Protein AF-A0A4Z0BFN7-F1 (afdb_monomer_lite)

InterPro domains:
  IPR019626 Stress-induced protein, KGG, repeat [PF10685] (20-41)
  IPR019626 Stress-induced protein, KGG, repeat [PF10685] (51-66)
  IPR019626 Stress-induced protein, KGG, repeat [PF10685] (76-91)

Structure (mmCIF, N/CA/C/O backbone):
data_AF-A0A4Z0BFN7-F1
#
_entry.id   AF-A0A4Z0BFN7-F1
#
loop_
_atom_site.group_PDB
_atom_site.id
_atom_site.type_symbol
_atom_site.label_atom_id
_atom_site.label_alt_id
_atom_site.label_comp_id
_atom_site.label_asym_id
_atom_site.label_entity_id
_atom_site.label_seq_id
_atom_site.pdbx_PDB_ins_code
_atom_site.Cartn_x
_atom_site.Cartn_y
_atom_site.Cartn_z
_atom_site.occupancy
_atom_site.B_iso_or_equiv
_atom_site.auth_seq_id
_atom_site.auth_comp_id
_atom_site.auth_asym_id
_atom_site.auth_atom_id
_atom_site.pdbx_PDB_model_num
ATOM 1 N N . MET A 1 1 ? -62.306 -47.655 -2.885 1.00 57.28 1 MET A N 1
ATOM 2 C CA . MET A 1 1 ? -60.882 -47.854 -3.235 1.00 57.28 1 MET A CA 1
ATOM 3 C C . MET A 1 1 ? -60.463 -46.724 -4.164 1.00 57.28 1 MET A C 1
ATOM 5 O O . MET A 1 1 ? -61.118 -46.584 -5.183 1.00 57.28 1 MET A O 1
ATOM 9 N N . ALA A 1 2 ? -59.469 -45.923 -3.758 1.00 49.00 2 ALA A N 1
ATOM 10 C CA . ALA A 1 2 ? -58.653 -44.943 -4.515 1.00 49.00 2 ALA A CA 1
ATOM 11 C C . ALA A 1 2 ? -58.158 -43.922 -3.466 1.00 49.00 2 ALA A C 1
ATOM 13 O O . ALA A 1 2 ? -58.921 -43.066 -3.040 1.00 49.00 2 ALA A O 1
ATOM 14 N N . SER A 1 3 ? -57.072 -44.173 -2.726 1.00 50.41 3 SER A N 1
ATOM 15 C CA . SER A 1 3 ? -55.657 -44.058 -3.125 1.00 50.41 3 SER A CA 1
ATOM 16 C C . SER A 1 3 ? -55.342 -42.747 -3.849 1.00 50.41 3 SER A C 1
ATOM 18 O O . SER A 1 3 ? -55.837 -42.524 -4.947 1.00 50.41 3 SER A O 1
ATOM 20 N N . GLY A 1 4 ? -54.499 -41.919 -3.231 1.00 46.97 4 GLY A N 1
ATOM 21 C CA . GLY A 1 4 ? -54.005 -40.661 -3.792 1.00 46.97 4 GLY A CA 1
ATOM 22 C C . GLY A 1 4 ? -53.198 -39.881 -2.762 1.00 46.97 4 GLY A C 1
ATOM 23 O O . GLY A 1 4 ? -53.611 -38.831 -2.293 1.00 46.97 4 GLY A O 1
ATOM 24 N N . LYS A 1 5 ? -52.104 -40.489 -2.304 1.00 58.69 5 LYS A N 1
ATOM 25 C CA . LYS A 1 5 ? -51.151 -39.942 -1.340 1.00 58.69 5 LYS A CA 1
ATOM 26 C C . LYS A 1 5 ? -50.116 -39.155 -2.141 1.00 58.69 5 LYS A C 1
ATOM 28 O O . LYS A 1 5 ? -49.067 -39.700 -2.470 1.00 58.69 5 LYS A O 1
ATOM 33 N N . ASP A 1 6 ? -50.429 -37.913 -2.489 1.00 50.88 6 ASP A N 1
ATOM 34 C CA . ASP A 1 6 ? -49.501 -37.055 -3.225 1.00 50.88 6 ASP A CA 1
ATOM 35 C C . ASP A 1 6 ? -48.477 -36.471 -2.253 1.00 50.88 6 ASP A C 1
ATOM 37 O O . ASP A 1 6 ? -48.625 -35.392 -1.680 1.00 50.88 6 ASP A O 1
ATOM 41 N N . GLY A 1 7 ? -47.428 -37.263 -2.030 1.00 53.22 7 GLY A N 1
ATOM 42 C CA . GLY A 1 7 ? -46.137 -36.736 -1.633 1.00 53.22 7 GLY A CA 1
ATOM 43 C C . GLY A 1 7 ? -45.634 -35.831 -2.747 1.00 53.22 7 GLY A C 1
ATOM 44 O O . GLY A 1 7 ? -45.047 -36.314 -3.713 1.00 53.22 7 GLY A O 1
ATOM 45 N N . ASP A 1 8 ? -45.875 -34.529 -2.605 1.00 53.22 8 ASP A N 1
ATOM 46 C CA . ASP A 1 8 ? -45.187 -33.539 -3.418 1.00 53.22 8 ASP A CA 1
ATOM 47 C C . ASP A 1 8 ? -43.729 -33.467 -2.962 1.00 53.22 8 ASP A C 1
ATOM 49 O O . ASP A 1 8 ? -43.380 -33.183 -1.811 1.00 53.22 8 ASP A O 1
ATOM 53 N N . GLN A 1 9 ? -42.901 -33.890 -3.898 1.00 51.53 9 GLN A N 1
ATOM 54 C CA . GLN A 1 9 ? -41.503 -34.223 -3.782 1.00 51.53 9 GLN A CA 1
ATOM 55 C C . GLN A 1 9 ? -40.687 -33.006 -3.350 1.00 51.53 9 GLN A C 1
ATOM 57 O O . GLN A 1 9 ? -40.699 -31.954 -3.989 1.00 51.53 9 GLN A O 1
ATOM 62 N N . GLY A 1 10 ? -39.873 -33.191 -2.309 1.00 48.47 10 GLY A N 1
ATOM 63 C CA . GLY A 1 10 ? -38.763 -32.297 -2.022 1.00 48.47 10 GLY A CA 1
ATOM 64 C C . GLY A 1 10 ? -37.852 -32.189 -3.246 1.00 48.47 10 GLY A C 1
ATOM 65 O O . GLY A 1 10 ? -37.118 -33.126 -3.563 1.00 48.47 10 GLY A O 1
ATOM 66 N N . GLY A 1 11 ? -37.918 -31.034 -3.913 1.00 50.38 11 GLY A N 1
ATOM 67 C CA . GLY A 1 11 ? -37.062 -30.654 -5.035 1.00 50.38 11 GLY A CA 1
ATOM 68 C C . GLY A 1 11 ? -35.563 -30.781 -4.718 1.00 50.38 11 GLY A C 1
ATOM 69 O O . GLY A 1 11 ? -35.165 -30.902 -3.555 1.00 50.38 11 GLY A O 1
ATOM 70 N N . PRO A 1 12 ? -34.715 -30.778 -5.758 1.00 48.78 12 PRO A N 1
ATOM 71 C CA . PRO A 1 12 ? -33.404 -31.417 -5.773 1.00 48.78 12 PRO A CA 1
ATOM 72 C C . PRO A 1 12 ? -32.528 -30.989 -4.591 1.00 48.78 12 PRO A C 1
ATOM 74 O O . PRO A 1 12 ? -32.066 -29.849 -4.493 1.00 48.78 12 PRO A O 1
ATOM 77 N N . ARG A 1 13 ? -32.252 -31.942 -3.696 1.00 55.47 13 ARG A N 1
ATOM 78 C CA . ARG A 1 13 ? -31.226 -31.818 -2.658 1.00 55.47 13 ARG A CA 1
ATOM 79 C C . ARG A 1 13 ? -29.849 -31.917 -3.320 1.00 55.47 13 ARG A C 1
ATOM 81 O O . ARG A 1 13 ? -29.282 -32.998 -3.398 1.00 55.47 13 ARG A O 1
ATOM 88 N N . GLY A 1 14 ? -29.334 -30.806 -3.845 1.00 54.81 14 GLY A N 1
ATOM 89 C CA . GLY A 1 14 ? -28.028 -30.822 -4.516 1.00 54.81 14 GLY A CA 1
ATOM 90 C C . GLY A 1 14 ? -27.606 -29.542 -5.233 1.00 54.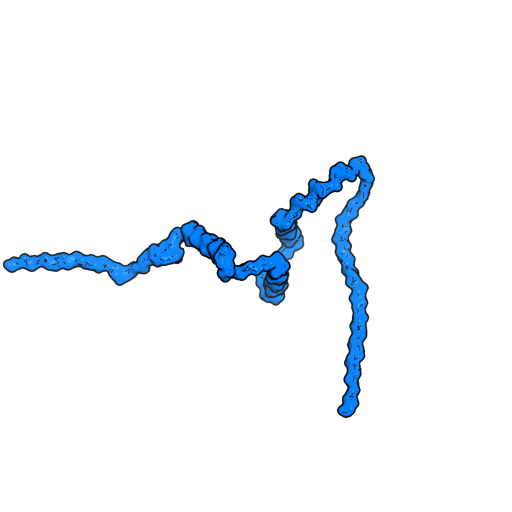81 14 GLY A C 1
ATOM 91 O O . GLY A 1 14 ? -26.876 -29.621 -6.211 1.00 54.81 14 GLY A O 1
ATOM 92 N N . GLY A 1 15 ? -28.060 -28.366 -4.797 1.00 51.31 15 GLY A N 1
ATOM 93 C CA . GLY A 1 15 ? -27.565 -27.089 -5.314 1.00 51.31 15 GLY A CA 1
ATOM 94 C C . GLY A 1 15 ? -26.753 -26.396 -4.235 1.00 51.31 15 GLY A C 1
ATOM 95 O O . GLY A 1 15 ? -27.285 -26.157 -3.149 1.00 51.31 15 GLY A O 1
ATOM 96 N N . THR A 1 16 ? -25.486 -26.077 -4.504 1.00 59.28 16 THR A N 1
ATOM 97 C CA . THR A 1 16 ? -24.696 -25.181 -3.654 1.00 59.28 16 THR A CA 1
ATOM 98 C C . THR A 1 16 ? -25.545 -23.943 -3.391 1.00 59.28 16 THR A C 1
ATOM 100 O O . THR A 1 16 ? -25.863 -23.166 -4.292 1.00 59.28 16 THR A O 1
ATOM 103 N N . SER A 1 17 ? -26.043 -23.796 -2.164 1.00 63.31 17 SER A N 1
ATOM 104 C CA . SER A 1 17 ? -26.818 -22.608 -1.843 1.00 63.31 17 SER A CA 1
ATOM 105 C C . SER A 1 17 ? -25.922 -21.414 -2.137 1.00 63.31 17 SER A C 1
ATOM 107 O O . SER A 1 17 ? -24.768 -21.451 -1.716 1.00 63.31 17 SER A O 1
ATOM 109 N N . ARG A 1 18 ? -26.429 -20.386 -2.830 1.00 69.06 18 ARG A N 1
ATOM 110 C CA . ARG A 1 18 ? -25.759 -19.087 -3.059 1.00 69.06 18 ARG A CA 1
ATOM 111 C C . ARG A 1 18 ? -25.532 -18.323 -1.736 1.00 69.06 18 ARG A C 1
ATOM 113 O O . ARG A 1 18 ? -25.853 -17.149 -1.607 1.00 69.06 18 ARG A O 1
ATOM 120 N N . ARG A 1 19 ? -25.060 -19.022 -0.709 1.00 80.94 19 ARG A N 1
ATOM 121 C CA . ARG A 1 19 ? -24.793 -18.586 0.653 1.00 80.94 19 ARG A CA 1
ATOM 122 C C . ARG A 1 19 ? -23.291 -18.681 0.850 1.00 80.94 19 ARG A C 1
ATOM 124 O O . ARG A 1 19 ? -22.680 -19.690 0.517 1.00 80.94 19 ARG A O 1
ATOM 131 N N . GLY A 1 20 ? -22.724 -17.631 1.419 1.00 87.56 20 GLY A N 1
ATOM 132 C CA . GLY A 1 20 ? -21.291 -17.526 1.646 1.00 87.56 20 GLY A CA 1
ATOM 133 C C . GLY A 1 20 ? -20.690 -16.327 0.929 1.00 87.56 20 GLY A C 1
ATOM 134 O O . GLY A 1 20 ? -21.272 -15.757 0.007 1.00 87.56 20 GLY A O 1
ATOM 135 N N . PHE A 1 21 ? -19.508 -15.937 1.391 1.00 90.06 21 PHE A N 1
ATOM 136 C CA . PHE A 1 21 ? -18.821 -14.725 0.953 1.00 90.06 21 PHE A CA 1
ATOM 137 C C . PHE A 1 21 ? -18.432 -14.745 -0.532 1.00 90.06 21 PHE A C 1
ATOM 139 O O . PHE A 1 21 ? -18.376 -13.695 -1.162 1.00 90.06 21 PHE A O 1
ATOM 146 N N . ALA A 1 22 ? -18.190 -15.933 -1.094 1.00 89.25 22 ALA A N 1
ATOM 147 C CA . ALA A 1 22 ? -17.816 -16.119 -2.496 1.00 89.25 22 ALA A CA 1
ATOM 148 C C . ALA A 1 22 ? -19.008 -16.066 -3.470 1.00 89.25 22 ALA A C 1
ATOM 150 O O . ALA A 1 22 ? -18.816 -15.793 -4.646 1.00 89.25 22 ALA A O 1
ATOM 151 N N . SER A 1 23 ? -20.233 -16.322 -2.998 1.00 90.00 23 SER A N 1
ATOM 152 C CA . SER A 1 23 ? -21.451 -16.285 -3.829 1.00 90.00 23 SER A CA 1
ATOM 153 C C . SER A 1 23 ? -22.168 -14.929 -3.793 1.00 90.00 23 SER A C 1
ATOM 155 O O . SER A 1 23 ? -23.247 -14.791 -4.366 1.00 90.00 23 SER A O 1
ATOM 157 N N . MET A 1 24 ? -21.610 -13.956 -3.070 1.00 89.00 24 MET A N 1
ATOM 158 C CA . MET A 1 24 ? -22.139 -12.603 -2.913 1.00 89.00 24 MET A CA 1
ATOM 159 C C . MET A 1 24 ? -21.664 -11.694 -4.059 1.00 89.00 24 MET A C 1
ATOM 161 O O . MET A 1 24 ? -20.680 -11.992 -4.727 1.00 89.00 24 MET A O 1
ATOM 165 N N . ASP A 1 25 ? -22.354 -10.572 -4.267 1.00 93.44 25 ASP A N 1
ATOM 166 C CA . ASP A 1 25 ? -21.944 -9.541 -5.222 1.00 93.44 25 ASP A CA 1
ATOM 167 C C . ASP A 1 25 ? -20.503 -9.019 -4.955 1.00 93.44 25 ASP A C 1
ATOM 169 O O . ASP A 1 25 ? -20.161 -8.779 -3.787 1.00 93.44 25 ASP A O 1
ATOM 173 N N . PRO A 1 26 ? -19.660 -8.817 -5.992 1.00 94.12 26 PRO A N 1
ATOM 174 C CA . PRO A 1 26 ? -18.270 -8.378 -5.831 1.00 94.12 26 PRO A CA 1
ATOM 175 C C . PRO A 1 26 ? -18.099 -7.020 -5.141 1.00 94.12 26 PRO A C 1
ATOM 177 O O . PRO A 1 26 ? -17.147 -6.834 -4.375 1.00 94.12 26 PRO A O 1
ATOM 180 N N . GLU A 1 27 ? -19.001 -6.063 -5.371 1.00 94.62 27 GLU A N 1
ATOM 181 C CA . GLU A 1 27 ? -18.928 -4.755 -4.714 1.00 94.62 27 GLU A CA 1
ATOM 182 C C . GLU A 1 27 ? -19.200 -4.904 -3.222 1.00 94.62 27 GLU A C 1
ATOM 184 O O . GLU A 1 27 ? -18.471 -4.369 -2.379 1.00 94.62 27 GLU A O 1
ATOM 189 N N . ARG A 1 28 ? -20.203 -5.718 -2.879 1.00 93.81 28 ARG A N 1
ATOM 190 C CA . ARG A 1 28 ? -20.519 -6.037 -1.486 1.00 93.81 28 ARG A CA 1
ATOM 191 C C . ARG A 1 28 ? -19.388 -6.814 -0.809 1.00 93.81 28 ARG A C 1
ATOM 193 O O . ARG A 1 28 ? -19.068 -6.526 0.346 1.00 93.81 28 ARG A O 1
ATOM 200 N N . GLN A 1 29 ? -18.743 -7.738 -1.518 1.00 95.50 29 GLN A N 1
ATOM 201 C CA . GLN A 1 29 ? -17.577 -8.475 -1.033 1.00 95.50 29 GLN A CA 1
ATOM 202 C C . GLN A 1 29 ? -16.418 -7.523 -0.704 1.00 95.50 29 GLN A C 1
ATOM 204 O O . GLN A 1 29 ? -15.880 -7.556 0.406 1.00 95.50 29 GLN A O 1
ATOM 209 N N . ARG A 1 30 ? -16.089 -6.608 -1.625 1.00 95.19 30 ARG A N 1
ATOM 210 C CA . ARG A 1 30 ? -15.064 -5.577 -1.417 1.00 95.19 30 ARG A CA 1
ATOM 211 C C . ARG A 1 30 ? -15.415 -4.660 -0.251 1.00 95.19 30 ARG A C 1
ATOM 213 O O . ARG A 1 30 ? -14.541 -4.345 0.553 1.00 95.19 30 ARG A O 1
ATOM 220 N N . ALA A 1 31 ? -16.673 -4.242 -0.130 1.00 95.25 31 ALA A N 1
ATOM 221 C CA . ALA A 1 31 ? -17.117 -3.389 0.966 1.00 95.25 31 ALA A CA 1
ATOM 222 C C . ALA A 1 31 ? -16.952 -4.079 2.328 1.00 95.25 31 ALA A C 1
ATOM 224 O O . ALA A 1 31 ? -16.465 -3.459 3.273 1.00 95.25 31 ALA A O 1
ATOM 225 N N . ILE A 1 32 ? -17.313 -5.361 2.433 1.00 94.50 32 ILE A N 1
ATOM 226 C CA . ILE A 1 32 ? -17.133 -6.147 3.660 1.00 94.50 32 ILE A CA 1
ATOM 227 C C . ILE A 1 32 ? -15.645 -6.366 3.952 1.00 94.50 32 ILE A C 1
ATOM 229 O O . ILE A 1 32 ? -15.225 -6.137 5.081 1.00 94.50 32 ILE A O 1
ATOM 233 N N . ALA A 1 33 ? -14.835 -6.729 2.953 1.00 94.62 33 ALA A N 1
ATOM 234 C CA . ALA A 1 33 ? -13.389 -6.887 3.119 1.00 94.62 33 ALA A CA 1
ATOM 235 C C . ALA A 1 33 ? -12.723 -5.575 3.570 1.00 94.62 33 ALA A C 1
ATOM 237 O O . ALA A 1 33 ? -11.938 -5.564 4.516 1.00 94.62 33 ALA A O 1
ATOM 238 N N . SER A 1 34 ? -13.098 -4.449 2.954 1.00 94.00 34 SER A N 1
ATOM 239 C CA . SER A 1 34 ? -12.613 -3.119 3.332 1.00 94.00 34 SER A CA 1
ATOM 240 C C . SER A 1 34 ? -13.000 -2.764 4.769 1.00 94.00 34 SER A C 1
ATOM 242 O O . SER A 1 34 ? -12.163 -2.275 5.526 1.00 94.00 34 SER A O 1
ATOM 244 N N . LYS A 1 35 ? -14.246 -3.043 5.174 1.00 95.12 35 LYS A N 1
ATOM 245 C CA . LYS A 1 35 ? -14.704 -2.847 6.557 1.00 95.12 35 LYS A CA 1
ATOM 246 C C . LYS A 1 35 ? -13.955 -3.749 7.538 1.00 95.12 35 LYS A C 1
ATOM 248 O O . LYS A 1 35 ? -13.548 -3.260 8.583 1.00 95.12 35 LYS A O 1
ATOM 253 N N . GLY A 1 36 ? -13.733 -5.017 7.195 1.00 94.12 36 GLY A N 1
ATOM 254 C CA . GLY A 1 36 ? -12.995 -5.972 8.024 1.00 94.12 36 GLY A CA 1
ATOM 255 C C . GLY A 1 36 ? -11.544 -5.552 8.254 1.00 94.12 36 GLY A C 1
ATOM 256 O O . GLY A 1 36 ? -11.092 -5.532 9.393 1.00 94.12 36 GLY A O 1
ATOM 257 N N . GLY A 1 37 ? -10.844 -5.120 7.200 1.00 90.38 37 GLY A N 1
ATOM 258 C CA . GLY A 1 37 ? -9.481 -4.594 7.321 1.00 90.38 37 GLY A CA 1
ATOM 259 C C . GLY A 1 37 ? -9.415 -3.338 8.194 1.00 90.38 37 GLY A C 1
ATOM 260 O O . GLY A 1 37 ? -8.603 -3.262 9.113 1.00 90.38 37 GLY A O 1
ATOM 261 N N . LYS A 1 38 ? -10.321 -2.374 7.976 1.00 89.88 38 LYS A N 1
ATOM 262 C CA . LYS A 1 38 ? -10.405 -1.159 8.807 1.00 89.88 38 LYS A CA 1
ATOM 263 C C . LYS A 1 38 ? -10.703 -1.485 10.269 1.00 89.88 38 LYS A C 1
ATOM 265 O O . LYS A 1 38 ? -10.066 -0.921 11.149 1.00 89.88 38 LYS A O 1
ATOM 270 N N . ALA A 1 39 ? -11.636 -2.400 10.521 1.00 89.75 39 ALA A N 1
ATOM 271 C CA . ALA A 1 39 ? -11.987 -2.829 11.868 1.00 89.75 39 ALA A CA 1
ATOM 272 C C . ALA A 1 39 ? -10.817 -3.536 12.568 1.00 89.75 39 ALA A C 1
ATOM 274 O O . ALA A 1 39 ? -10.598 -3.297 13.749 1.00 89.75 39 ALA A O 1
ATOM 275 N N . ALA A 1 40 ? -10.033 -4.358 11.863 1.00 90.69 40 ALA A N 1
ATOM 276 C CA . ALA A 1 40 ? -8.855 -5.020 12.429 1.00 90.69 40 ALA A CA 1
ATOM 277 C C . ALA A 1 40 ? -7.784 -4.015 12.889 1.00 90.69 40 ALA A C 1
ATOM 279 O O . ALA A 1 40 ? -7.226 -4.174 13.971 1.00 90.69 40 ALA A O 1
ATOM 280 N N . HIS A 1 41 ? -7.553 -2.952 12.112 1.00 86.00 41 HIS A N 1
ATOM 281 C CA . HIS A 1 41 ? -6.683 -1.849 12.528 1.00 86.00 41 HIS A CA 1
ATOM 282 C C . HIS A 1 41 ? -7.279 -1.053 13.693 1.00 86.00 41 HIS A C 1
ATOM 284 O O . HIS A 1 41 ? -6.605 -0.836 14.689 1.00 86.00 41 HIS A O 1
ATOM 290 N N . GLN A 1 42 ? -8.560 -0.678 13.622 1.00 86.12 42 GLN A N 1
ATOM 291 C CA . GLN A 1 42 ? -9.225 0.080 14.693 1.00 86.12 42 GLN A CA 1
ATOM 292 C C . GLN A 1 42 ? -9.310 -0.683 16.023 1.00 86.12 42 GLN A C 1
ATOM 294 O O . GLN A 1 42 ? -9.289 -0.068 17.081 1.00 86.12 42 GLN A O 1
ATOM 299 N N . SER A 1 43 ? -9.431 -2.011 15.973 1.00 88.25 43 SER A N 1
ATOM 300 C CA . SER A 1 43 ? -9.499 -2.878 17.157 1.00 88.25 43 SER A CA 1
ATOM 301 C C . SER A 1 43 ? -8.127 -3.259 17.720 1.00 88.25 43 SER A C 1
ATOM 303 O O . SER A 1 43 ? -8.075 -3.966 18.723 1.00 88.25 43 SER A O 1
ATOM 305 N N . GLY A 1 44 ? -7.027 -2.827 17.091 1.00 84.25 44 GLY A N 1
ATOM 306 C CA . GLY A 1 44 ? -5.662 -3.140 17.530 1.00 84.25 44 GLY A CA 1
ATOM 307 C C . GLY A 1 44 ? -5.244 -4.601 17.328 1.00 84.25 44 GLY A C 1
ATOM 308 O O . GLY A 1 44 ? -4.185 -5.004 17.795 1.00 84.25 44 GLY A O 1
ATOM 309 N N . ASN A 1 45 ? -6.054 -5.410 16.639 1.00 84.12 45 ASN A N 1
ATOM 310 C CA . ASN A 1 45 ? -5.700 -6.794 16.312 1.00 84.12 45 ASN A CA 1
ATOM 311 C C . ASN A 1 45 ? -4.734 -6.881 15.113 1.00 84.12 45 ASN A C 1
ATOM 313 O O . ASN A 1 45 ? -4.104 -7.911 14.884 1.00 84.12 45 ASN A O 1
ATOM 317 N N . ALA A 1 46 ? -4.639 -5.819 14.309 1.00 85.62 46 ALA A N 1
ATOM 318 C CA . ALA A 1 46 ? -3.685 -5.737 13.209 1.00 85.62 46 ALA A CA 1
ATOM 319 C C . ALA A 1 46 ? -2.330 -5.180 13.671 1.00 85.62 46 ALA A C 1
ATOM 321 O O . ALA A 1 46 ? -2.265 -4.328 14.552 1.00 85.62 46 ALA A O 1
ATOM 322 N N . HIS A 1 47 ? -1.252 -5.613 13.009 1.00 83.00 47 HIS A N 1
ATOM 323 C CA . HIS A 1 47 ? 0.076 -5.031 13.193 1.00 83.00 47 HIS A CA 1
ATOM 324 C C . HIS A 1 47 ? 0.093 -3.582 12.689 1.00 83.00 47 HIS A C 1
ATOM 326 O O . HIS A 1 47 ? -0.214 -3.317 11.521 1.00 83.00 47 HIS A O 1
ATOM 332 N N . GLU A 1 48 ? 0.477 -2.650 13.555 1.00 83.50 48 GLU A N 1
ATOM 333 C CA . GLU A 1 48 ? 0.704 -1.260 13.179 1.00 83.50 48 GLU A CA 1
ATOM 334 C C . GLU A 1 48 ? 2.155 -1.081 12.751 1.00 83.50 48 GLU A C 1
ATOM 336 O O . GLU A 1 48 ? 3.083 -1.303 13.522 1.00 83.50 48 GLU A O 1
ATOM 341 N N . PHE A 1 49 ? 2.363 -0.694 11.496 1.00 83.81 49 PHE A N 1
ATOM 342 C CA . PHE A 1 49 ? 3.700 -0.368 11.024 1.00 83.81 49 PHE A CA 1
ATOM 343 C C . PHE A 1 49 ? 4.042 1.059 11.415 1.00 83.81 49 PHE A C 1
ATOM 345 O O . PHE A 1 49 ? 3.353 2.006 11.026 1.00 83.81 49 PHE A O 1
ATOM 352 N N . THR A 1 50 ? 5.160 1.224 12.112 1.00 88.56 50 THR A N 1
ATOM 353 C CA . THR A 1 50 ? 5.756 2.553 12.239 1.00 88.56 50 THR A CA 1
ATOM 354 C C . THR A 1 50 ? 6.221 3.037 10.854 1.00 88.56 50 THR A C 1
ATOM 356 O O . THR A 1 50 ? 6.564 2.219 9.992 1.00 88.56 50 THR A O 1
ATOM 359 N N . PRO A 1 51 ? 6.268 4.356 10.586 1.00 85.56 51 PRO A N 1
ATOM 360 C CA . PRO A 1 51 ? 6.741 4.873 9.298 1.00 85.56 51 PRO A CA 1
ATOM 361 C C . PRO A 1 51 ? 8.155 4.403 8.926 1.00 85.56 51 PRO A C 1
ATOM 363 O O . PRO A 1 51 ? 8.455 4.182 7.751 1.00 85.56 51 PRO A O 1
ATOM 366 N N . GLU A 1 52 ? 9.024 4.239 9.925 1.00 86.06 52 GLU A N 1
ATOM 367 C CA . GLU A 1 52 ? 10.370 3.701 9.743 1.00 86.06 52 GLU A CA 1
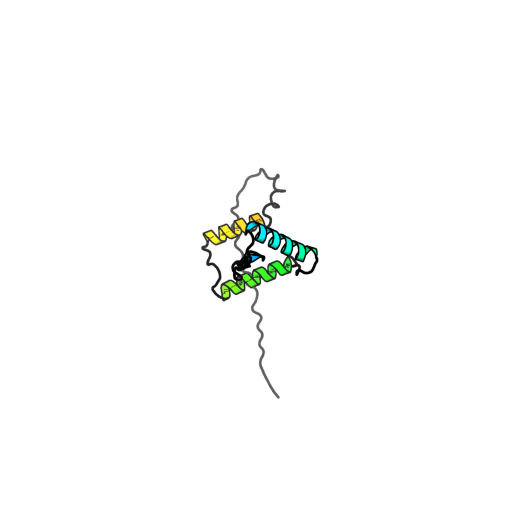ATOM 368 C C . GLU A 1 52 ? 10.324 2.226 9.325 1.00 86.06 52 GLU A C 1
ATOM 370 O O . GLU A 1 52 ? 10.955 1.829 8.343 1.00 86.06 52 GLU A O 1
ATOM 375 N N . GLU A 1 53 ? 9.524 1.419 10.019 1.00 86.12 53 GLU A N 1
ATOM 376 C CA . GLU A 1 53 ? 9.384 -0.001 9.729 1.00 86.12 53 GLU A CA 1
ATOM 377 C C . GLU A 1 53 ? 8.759 -0.249 8.354 1.00 86.12 53 GLU A C 1
ATOM 379 O O . GLU A 1 53 ? 9.271 -1.069 7.590 1.00 86.12 53 GLU A O 1
ATOM 384 N N . ALA A 1 54 ? 7.725 0.512 7.986 1.00 88.75 54 ALA A N 1
ATOM 385 C CA . ALA A 1 54 ? 7.120 0.460 6.658 1.00 88.75 54 ALA A CA 1
ATOM 386 C C . ALA A 1 54 ? 8.155 0.759 5.561 1.00 88.75 54 ALA A C 1
ATOM 388 O O . ALA A 1 54 ? 8.221 0.057 4.548 1.00 88.75 54 ALA A O 1
ATOM 389 N N . ARG A 1 55 ? 9.021 1.760 5.778 1.00 86.06 55 ARG A N 1
ATOM 390 C CA . ARG A 1 55 ? 10.115 2.096 4.856 1.00 86.06 55 ARG A CA 1
ATOM 391 C C . ARG A 1 55 ? 11.144 0.970 4.772 1.00 86.06 55 ARG A C 1
ATOM 393 O O . ARG A 1 55 ? 11.565 0.618 3.669 1.00 86.06 55 ARG A O 1
ATOM 400 N N . ARG A 1 56 ? 11.539 0.390 5.909 1.00 88.69 56 ARG A N 1
ATOM 401 C CA . ARG A 1 56 ? 12.504 -0.719 5.958 1.00 88.69 56 ARG A CA 1
ATOM 402 C C . ARG A 1 56 ? 11.961 -1.956 5.249 1.00 88.69 56 ARG A C 1
ATOM 404 O O . ARG A 1 56 ? 12.673 -2.558 4.448 1.00 88.69 56 ARG A O 1
ATOM 411 N N . ALA A 1 57 ? 10.702 -2.306 5.504 1.00 89.00 57 ALA A N 1
ATOM 412 C CA . ALA A 1 57 ? 10.015 -3.416 4.858 1.00 89.00 57 ALA A CA 1
ATOM 413 C C . ALA A 1 57 ? 9.881 -3.189 3.346 1.00 89.00 57 ALA A C 1
ATOM 415 O O . ALA A 1 57 ? 10.218 -4.081 2.569 1.00 89.00 57 ALA A O 1
ATOM 416 N N . GLY A 1 58 ? 9.488 -1.984 2.921 1.00 86.88 58 GLY A N 1
ATOM 417 C CA . GLY A 1 58 ? 9.421 -1.612 1.506 1.00 86.88 58 GLY A CA 1
ATOM 418 C C . GLY A 1 58 ? 10.781 -1.692 0.808 1.00 86.88 58 GLY A C 1
ATOM 419 O O . GLY A 1 58 ? 10.895 -2.307 -0.250 1.00 86.88 58 GLY A O 1
ATOM 420 N N . SER A 1 59 ? 11.837 -1.151 1.427 1.00 87.81 59 SER A N 1
ATOM 421 C CA . SER A 1 59 ? 13.202 -1.235 0.891 1.00 87.81 59 SER A CA 1
ATOM 422 C C . SER A 1 59 ? 13.679 -2.684 0.781 1.00 87.81 59 SER A C 1
ATOM 424 O O . SER A 1 59 ? 14.204 -3.082 -0.258 1.00 87.81 59 SER A O 1
ATOM 426 N N . LYS A 1 60 ? 13.447 -3.498 1.818 1.00 91.31 60 LYS A N 1
ATOM 427 C CA . LYS A 1 60 ? 13.801 -4.922 1.817 1.00 91.31 60 LYS A CA 1
ATOM 428 C C . LYS A 1 60 ? 13.029 -5.699 0.750 1.00 91.31 60 LYS A C 1
ATOM 430 O O . LYS A 1 60 ? 13.624 -6.521 0.065 1.00 91.31 60 LYS A O 1
ATOM 435 N N . GLY A 1 61 ? 11.735 -5.428 0.588 1.00 87.88 61 GLY A N 1
ATOM 436 C CA . GLY A 1 61 ? 10.900 -6.050 -0.439 1.00 87.88 61 GLY A CA 1
ATOM 437 C C . GLY A 1 61 ? 11.357 -5.700 -1.854 1.00 87.88 61 GLY A C 1
ATOM 438 O O . GLY A 1 61 ? 11.468 -6.591 -2.691 1.00 87.88 61 GLY A O 1
ATOM 439 N N . GLY A 1 62 ? 11.698 -4.431 -2.099 1.00 84.88 62 GLY A N 1
ATOM 440 C CA . GLY A 1 62 ? 12.253 -3.988 -3.379 1.00 84.88 62 GLY A CA 1
ATOM 441 C C . GLY A 1 62 ? 13.574 -4.684 -3.705 1.00 84.88 62 GLY A C 1
ATOM 442 O O . GLY A 1 62 ? 13.706 -5.276 -4.772 1.00 84.88 6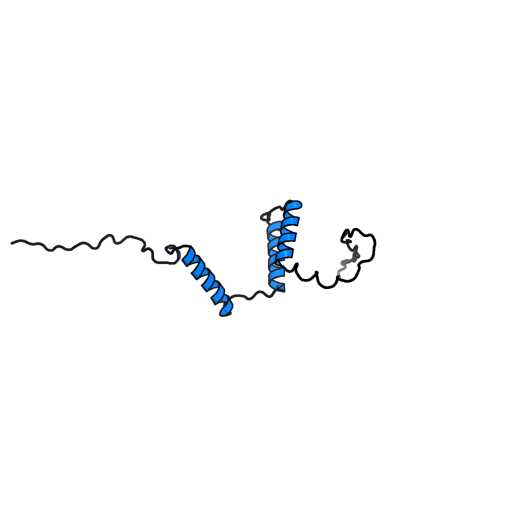2 GLY A O 1
ATOM 443 N N . LYS A 1 63 ? 14.521 -4.697 -2.756 1.00 84.50 63 LYS A N 1
ATOM 444 C CA . LYS A 1 63 ? 15.805 -5.404 -2.911 1.00 84.50 63 LYS A CA 1
ATOM 445 C C . LYS A 1 63 ? 15.605 -6.895 -3.185 1.00 84.50 63 LYS A C 1
ATOM 447 O O . LYS A 1 63 ? 16.138 -7.406 -4.161 1.00 84.50 63 LYS A O 1
ATOM 452 N N . ALA A 1 64 ? 14.756 -7.559 -2.402 1.00 84.62 64 ALA A N 1
ATOM 453 C CA . ALA A 1 64 ? 14.464 -8.977 -2.581 1.00 84.62 64 ALA A CA 1
ATOM 454 C C . ALA A 1 64 ? 13.818 -9.285 -3.943 1.00 84.62 64 ALA A C 1
ATOM 456 O O . ALA A 1 64 ? 14.094 -10.331 -4.521 1.00 84.62 64 ALA A O 1
ATOM 457 N N . ALA A 1 65 ? 12.966 -8.404 -4.475 1.00 82.19 65 ALA A N 1
ATOM 458 C CA . ALA A 1 65 ? 12.386 -8.581 -5.807 1.00 82.19 65 ALA A CA 1
ATOM 459 C C . ALA A 1 65 ? 13.442 -8.453 -6.916 1.00 82.19 65 ALA A C 1
ATOM 461 O O . ALA A 1 65 ? 13.412 -9.228 -7.872 1.00 82.19 65 ALA A O 1
ATOM 462 N N . HIS A 1 66 ? 14.385 -7.514 -6.775 1.00 79.44 66 HIS A N 1
ATOM 463 C CA . HIS A 1 66 ? 15.510 -7.372 -7.703 1.00 79.44 66 HIS A CA 1
ATOM 464 C C . HIS A 1 66 ? 16.448 -8.583 -7.642 1.00 79.44 66 HIS A C 1
ATOM 466 O O . HIS A 1 66 ? 16.791 -9.134 -8.682 1.00 79.44 66 HIS A O 1
ATOM 472 N N . GLU A 1 67 ? 16.790 -9.055 -6.442 1.00 81.50 67 GLU A N 1
ATOM 473 C CA . GLU A 1 67 ? 17.618 -10.254 -6.240 1.00 81.50 67 GLU A CA 1
ATOM 474 C C . GLU A 1 67 ? 16.969 -11.520 -6.818 1.00 81.50 67 GLU A C 1
ATOM 476 O O . GLU A 1 67 ? 17.652 -12.385 -7.358 1.00 81.50 67 GLU A O 1
ATOM 481 N N . ARG A 1 68 ? 15.639 -11.634 -6.726 1.00 84.62 68 ARG A N 1
ATOM 482 C CA . ARG A 1 68 ? 14.874 -12.782 -7.243 1.00 84.62 68 ARG A CA 1
ATOM 483 C C . ARG A 1 68 ? 14.557 -12.685 -8.736 1.00 84.62 68 ARG A C 1
ATOM 485 O O . ARG A 1 68 ? 13.925 -13.596 -9.262 1.00 84.62 68 ARG A O 1
ATOM 492 N N . GLY A 1 69 ? 14.926 -11.590 -9.404 1.00 80.56 69 GLY A N 1
ATOM 493 C CA . GLY A 1 69 ? 14.599 -11.354 -10.813 1.00 80.56 69 GLY A CA 1
ATOM 494 C C . GLY A 1 69 ? 13.101 -11.192 -11.098 1.00 80.56 69 GLY A C 1
ATOM 495 O O . GLY A 1 69 ? 12.687 -11.254 -12.249 1.00 80.56 69 GLY A O 1
ATOM 496 N N . THR A 1 70 ? 12.269 -10.991 -10.070 1.00 80.00 70 THR A N 1
ATOM 497 C CA . THR A 1 70 ? 10.826 -10.731 -10.227 1.00 80.00 70 THR A CA 1
ATOM 498 C C . THR A 1 70 ? 10.507 -9.238 -10.233 1.00 80.00 70 THR A C 1
ATOM 500 O O . THR A 1 70 ? 9.337 -8.856 -10.254 1.00 80.00 70 THR A O 1
ATOM 503 N N . ALA A 1 71 ? 11.523 -8.382 -10.120 1.00 77.44 71 ALA A N 1
ATOM 504 C CA . ALA A 1 71 ? 11.354 -6.945 -10.224 1.00 77.44 71 ALA A CA 1
ATOM 505 C C . ALA A 1 71 ? 11.017 -6.538 -11.661 1.00 77.44 71 ALA A C 1
ATOM 507 O O . ALA A 1 71 ? 11.554 -7.077 -12.623 1.00 77.44 71 ALA A O 1
ATOM 508 N N . HIS A 1 72 ? 10.145 -5.539 -11.786 1.00 76.88 72 HIS A N 1
ATOM 509 C CA . HIS A 1 72 ? 9.904 -4.865 -13.056 1.00 76.88 72 HIS A CA 1
ATOM 510 C C . HIS A 1 72 ? 11.153 -4.073 -13.447 1.00 76.88 72 HIS A C 1
ATOM 512 O O . HIS A 1 72 ? 11.628 -3.239 -12.670 1.00 76.88 72 HIS A O 1
ATOM 518 N N . GLU A 1 73 ? 11.687 -4.331 -14.639 1.00 79.88 73 GLU A N 1
ATOM 519 C CA . GLU A 1 73 ? 12.756 -3.515 -15.203 1.00 79.88 73 GLU A CA 1
ATOM 520 C C . GLU A 1 73 ? 12.163 -2.221 -15.744 1.00 79.88 73 GLU A C 1
ATOM 522 O O . GLU A 1 73 ? 11.513 -2.181 -16.787 1.00 79.88 73 GLU A O 1
ATOM 527 N N . PHE A 1 74 ? 12.380 -1.138 -15.010 1.00 77.00 74 PHE A N 1
ATOM 528 C CA . PHE A 1 74 ? 11.993 0.178 -15.477 1.00 77.00 74 PHE A CA 1
ATOM 529 C C . PHE A 1 74 ? 13.021 0.689 -16.479 1.00 77.00 74 PHE A C 1
ATOM 531 O O . PHE A 1 74 ? 14.214 0.770 -16.182 1.00 77.00 74 PHE A O 1
ATOM 538 N N . THR A 1 75 ? 12.548 1.146 -17.635 1.00 85.38 75 THR A N 1
ATOM 539 C CA . THR A 1 75 ? 13.372 2.009 -18.487 1.00 85.38 75 THR A CA 1
ATOM 540 C C . THR A 1 75 ? 13.661 3.332 -17.765 1.00 85.38 75 THR A C 1
ATOM 542 O O . THR A 1 75 ? 12.898 3.771 -16.899 1.00 85.38 75 THR A O 1
ATOM 545 N N . SER A 1 76 ? 14.742 4.024 -18.134 1.00 81.38 76 SER A N 1
ATOM 546 C CA . SER A 1 76 ? 15.137 5.294 -17.501 1.00 81.38 76 SER A CA 1
ATOM 547 C C . SER A 1 76 ? 14.041 6.370 -17.533 1.00 81.38 76 SER A C 1
ATOM 549 O O . SER A 1 76 ? 13.938 7.188 -16.616 1.00 81.38 76 SER A O 1
ATOM 551 N N . GLU A 1 77 ? 13.211 6.393 -18.580 1.00 83.31 77 GLU A N 1
ATOM 552 C CA . GLU A 1 77 ? 12.073 7.313 -18.664 1.00 83.31 77 GLU A CA 1
ATOM 553 C C . GLU A 1 77 ? 10.953 6.917 -17.689 1.00 83.31 77 GLU A C 1
ATOM 555 O O . GLU A 1 77 ? 10.386 7.766 -16.994 1.00 83.31 77 GLU A O 1
ATOM 560 N N . GLU A 1 78 ? 10.667 5.621 -17.593 1.00 81.06 78 GLU A N 1
ATOM 561 C CA . GLU A 1 78 ? 9.606 5.070 -16.756 1.00 81.06 78 GLU A CA 1
ATOM 562 C C . GLU A 1 78 ? 9.935 5.186 -15.264 1.00 81.06 78 GLU A C 1
ATOM 564 O O . GLU A 1 78 ? 9.099 5.655 -14.489 1.00 81.06 78 GLU A O 1
ATOM 569 N N . ALA A 1 79 ? 11.178 4.889 -14.870 1.00 85.31 79 ALA A N 1
ATOM 570 C CA . ALA A 1 79 ? 11.668 5.078 -13.504 1.00 85.31 79 ALA A CA 1
ATOM 571 C C . ALA A 1 79 ? 11.541 6.544 -13.065 1.00 85.31 79 ALA A C 1
ATOM 573 O O . ALA A 1 79 ? 11.081 6.841 -11.960 1.00 85.31 79 ALA A O 1
ATOM 574 N N . ARG A 1 80 ? 11.880 7.486 -13.957 1.00 83.75 80 ARG A N 1
ATOM 575 C CA . ARG A 1 80 ? 11.748 8.927 -13.697 1.00 83.75 80 ARG A CA 1
ATOM 576 C C . ARG A 1 80 ? 10.286 9.336 -13.523 1.00 83.75 80 ARG A C 1
ATOM 578 O O . ARG A 1 80 ? 9.974 10.122 -12.627 1.00 83.75 80 ARG A O 1
ATOM 585 N N . ARG A 1 81 ? 9.385 8.815 -14.361 1.00 85.75 81 ARG A N 1
ATOM 586 C CA . ARG A 1 81 ? 7.942 9.083 -14.270 1.00 85.75 81 ARG A CA 1
ATOM 587 C C . ARG A 1 81 ? 7.354 8.522 -12.973 1.00 85.75 81 ARG A C 1
ATOM 589 O O . ARG A 1 81 ? 6.600 9.225 -12.301 1.00 85.75 81 ARG A O 1
ATOM 596 N N . ALA A 1 82 ? 7.739 7.304 -12.596 1.00 84.62 82 ALA A N 1
ATOM 597 C CA . ALA A 1 82 ? 7.340 6.671 -11.343 1.00 84.62 82 ALA A CA 1
ATOM 598 C C . ALA A 1 82 ? 7.867 7.442 -10.122 1.00 84.62 82 ALA A C 1
ATOM 600 O O . ALA A 1 82 ? 7.098 7.727 -9.207 1.00 84.62 82 ALA A O 1
ATOM 601 N N . GLY A 1 83 ? 9.136 7.863 -10.141 1.00 83.75 83 GLY A N 1
ATOM 602 C CA . GLY A 1 83 ? 9.740 8.677 -9.085 1.00 83.75 83 GLY A CA 1
ATOM 603 C C . GLY A 1 83 ? 9.061 10.038 -8.919 1.00 83.75 83 GLY A C 1
ATOM 604 O O . GLY A 1 83 ? 8.752 10.432 -7.796 1.00 83.75 83 GLY A O 1
ATOM 605 N N . ARG A 1 84 ? 8.742 10.727 -10.026 1.00 85.75 84 ARG A N 1
ATOM 606 C CA . ARG A 1 84 ? 7.981 11.988 -9.992 1.00 85.75 84 ARG A CA 1
ATOM 607 C C . ARG A 1 84 ? 6.606 11.787 -9.359 1.00 85.75 84 ARG A C 1
ATOM 609 O O . ARG A 1 84 ? 6.274 12.482 -8.406 1.00 85.75 84 ARG A O 1
ATOM 616 N N . LYS A 1 85 ? 5.846 10.803 -9.844 1.00 84.88 85 LYS A N 1
ATOM 617 C CA . LYS A 1 85 ? 4.509 10.488 -9.325 1.00 84.88 85 LYS A CA 1
ATOM 618 C C . LYS A 1 85 ? 4.547 10.080 -7.847 1.00 84.88 85 LYS A C 1
ATOM 620 O O . LYS A 1 85 ? 3.672 10.462 -7.076 1.00 84.88 85 LYS A O 1
ATOM 625 N N . GLY A 1 86 ? 5.567 9.322 -7.447 1.00 83.12 86 GLY A N 1
ATOM 626 C CA . GLY A 1 86 ? 5.803 8.948 -6.055 1.00 83.12 86 GLY A CA 1
ATOM 627 C C . GLY A 1 86 ? 6.079 10.164 -5.173 1.00 83.12 86 GLY A C 1
ATOM 628 O O . GLY A 1 86 ? 5.445 10.309 -4.133 1.00 83.12 86 GLY A O 1
ATOM 629 N N . GLY A 1 87 ? 6.952 11.072 -5.623 1.00 80.38 87 GLY A N 1
ATOM 630 C CA . GLY A 1 87 ? 7.275 12.317 -4.919 1.00 80.38 87 GLY A CA 1
ATOM 631 C C . GLY A 1 87 ? 6.087 13.278 -4.791 1.00 80.38 87 GLY A C 1
ATOM 632 O O . GLY A 1 87 ? 5.905 13.917 -3.752 1.00 80.38 87 GLY A O 1
ATOM 633 N N . GLU A 1 88 ? 5.239 13.344 -5.819 1.00 75.38 88 GLU A N 1
ATOM 634 C CA . GLU A 1 88 ? 3.983 14.101 -5.796 1.00 75.38 88 GLU A CA 1
ATOM 635 C C . GLU A 1 88 ? 3.012 13.544 -4.745 1.00 75.38 88 GLU A C 1
ATOM 637 O O . GLU A 1 88 ? 2.447 14.313 -3.969 1.00 75.38 88 GLU A O 1
ATOM 642 N N . ALA A 1 89 ? 2.876 12.216 -4.659 1.00 68.62 89 ALA A N 1
ATOM 643 C CA . ALA A 1 89 ? 2.013 11.557 -3.680 1.00 68.62 89 ALA A CA 1
ATOM 644 C C . ALA A 1 89 ? 2.546 11.642 -2.237 1.00 68.62 89 ALA A C 1
ATOM 646 O O . ALA A 1 89 ? 1.754 11.625 -1.295 1.00 68.62 89 ALA A O 1
ATOM 647 N N . SER A 1 90 ? 3.869 11.731 -2.049 1.00 66.31 90 SER A N 1
ATOM 648 C CA . SER A 1 90 ? 4.503 11.683 -0.726 1.00 66.31 90 SER A CA 1
ATOM 649 C C . SER A 1 90 ? 4.781 13.044 -0.078 1.00 66.31 90 SER A C 1
ATOM 651 O O . SER A 1 90 ? 5.082 13.070 1.113 1.00 66.31 90 SER A O 1
ATOM 653 N N . GLY A 1 91 ? 4.704 14.172 -0.799 1.00 61.22 91 GLY A N 1
ATOM 654 C CA . GLY A 1 91 ? 4.929 15.480 -0.160 1.00 61.22 91 GLY A CA 1
ATOM 655 C C . GLY A 1 91 ? 5.470 16.629 -1.011 1.00 61.22 91 GLY A C 1
ATOM 656 O O . GLY A 1 91 ? 6.072 17.541 -0.449 1.00 61.22 91 GLY A O 1
ATOM 657 N N . GLY A 1 92 ? 5.236 16.667 -2.324 1.00 55.50 92 GLY A N 1
ATOM 658 C CA . GLY A 1 92 ? 5.657 17.783 -3.194 1.00 55.50 92 GLY A CA 1
ATOM 659 C C . GLY A 1 92 ? 5.017 19.162 -2.915 1.00 55.50 92 GLY A C 1
ATOM 660 O O . GLY A 1 92 ? 5.150 20.070 -3.729 1.00 55.50 92 GLY A O 1
ATOM 661 N N . GLY A 1 93 ? 4.312 19.342 -1.793 1.00 55.06 93 GLY A N 1
ATOM 662 C CA . GLY A 1 93 ? 3.597 20.571 -1.428 1.00 55.06 93 GLY A CA 1
ATOM 663 C C . GLY A 1 93 ? 4.265 21.452 -0.366 1.00 55.06 93 GLY A C 1
ATOM 664 O O . GLY A 1 93 ? 3.638 22.407 0.076 1.00 55.06 93 GLY A O 1
ATOM 665 N N 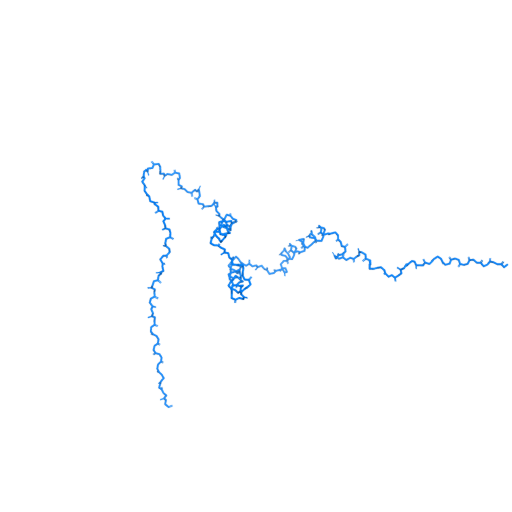. ARG A 1 94 ? 5.497 21.163 0.084 1.00 52.03 94 ARG A N 1
ATOM 666 C CA . ARG A 1 94 ? 6.189 21.958 1.130 1.00 52.03 94 ARG A CA 1
ATOM 667 C C . ARG A 1 94 ? 7.567 22.475 0.704 1.00 52.03 94 ARG A C 1
ATOM 669 O O . ARG A 1 94 ? 8.534 22.385 1.446 1.00 52.03 94 ARG A O 1
ATOM 676 N N . GLY A 1 95 ? 7.635 23.019 -0.509 1.00 50.16 95 GLY A N 1
ATOM 677 C CA . GLY A 1 95 ? 8.786 23.778 -1.019 1.00 50.16 95 GLY A CA 1
ATOM 678 C C . GLY A 1 95 ? 8.384 25.037 -1.795 1.00 50.16 95 GLY A C 1
ATOM 679 O O . GLY A 1 95 ? 9.160 25.532 -2.603 1.00 50.16 95 GLY A O 1
ATOM 680 N N . ARG A 1 96 ? 7.148 25.530 -1.607 1.00 48.47 96 ARG A N 1
ATOM 681 C CA . ARG A 1 96 ? 6.618 26.755 -2.243 1.00 48.47 96 ARG A CA 1
ATOM 682 C C . ARG A 1 96 ? 6.162 27.808 -1.222 1.00 48.47 96 ARG A C 1
ATOM 684 O O . ARG A 1 96 ? 5.179 28.498 -1.442 1.00 48.47 96 ARG A O 1
ATOM 691 N N . THR A 1 97 ? 6.899 27.924 -0.127 1.00 43.94 97 THR A N 1
ATOM 692 C CA . THR A 1 97 ? 6.937 29.053 0.820 1.00 43.94 97 THR A CA 1
ATOM 693 C C . THR A 1 97 ? 8.380 28.994 1.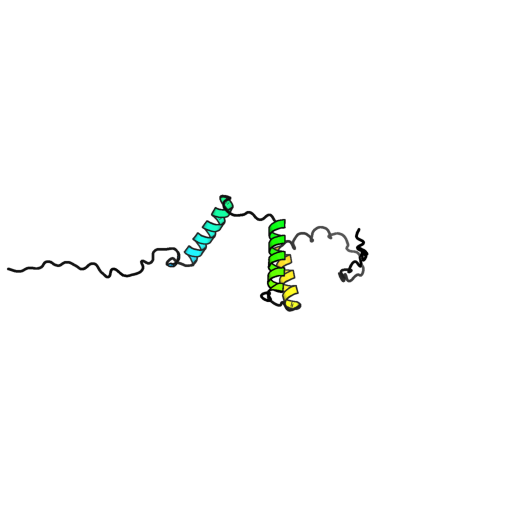338 1.00 43.94 97 THR A C 1
ATOM 695 O O . THR A 1 97 ? 8.730 28.009 1.969 1.00 43.94 97 THR A O 1
ATOM 698 N N . ASP A 1 98 ? 9.368 29.729 0.823 1.00 43.56 98 ASP A N 1
ATOM 699 C CA . ASP A 1 98 ? 9.603 31.159 1.046 1.00 43.56 98 ASP A CA 1
ATOM 700 C C . ASP A 1 98 ? 10.604 31.716 0.005 1.00 43.56 98 ASP A C 1
ATOM 702 O O . ASP A 1 98 ? 11.710 32.136 0.329 1.00 43.56 98 ASP A O 1
ATOM 706 N N . ALA A 1 99 ? 10.240 31.710 -1.280 1.00 44.78 99 ALA A N 1
ATOM 707 C CA . ALA A 1 99 ? 11.029 32.360 -2.340 1.00 44.78 99 ALA A CA 1
ATOM 708 C C . ALA A 1 99 ? 10.247 33.483 -3.042 1.00 44.78 99 ALA A C 1
ATOM 710 O O . ALA A 1 99 ? 10.452 33.766 -4.218 1.00 44.78 99 ALA A O 1
ATOM 711 N N . ALA A 1 100 ? 9.361 34.162 -2.308 1.00 45.34 100 ALA A N 1
ATOM 712 C CA . ALA A 1 100 ? 8.807 35.458 -2.703 1.00 45.34 100 ALA A CA 1
ATOM 713 C C . ALA A 1 100 ? 9.738 36.613 -2.270 1.00 45.34 100 ALA A C 1
ATOM 715 O O . ALA A 1 100 ? 9.287 37.630 -1.757 1.00 45.34 100 ALA A O 1
ATOM 716 N N . HIS A 1 101 ? 11.052 36.451 -2.453 1.00 42.53 101 HIS A N 1
ATOM 717 C CA . HIS A 1 101 ? 12.035 37.528 -2.331 1.00 42.53 101 HIS A CA 1
ATOM 718 C C . HIS A 1 101 ? 13.292 37.182 -3.141 1.00 42.53 101 HIS A C 1
ATOM 720 O O . HIS A 1 101 ? 14.253 36.645 -2.601 1.00 42.53 101 HIS A O 1
ATOM 726 N N . ALA A 1 102 ? 13.268 37.470 -4.446 1.00 39.22 102 ALA A N 1
ATOM 727 C CA . ALA A 1 102 ? 14.447 37.830 -5.246 1.00 39.22 102 ALA A CA 1
ATOM 728 C C . ALA A 1 102 ? 14.042 38.095 -6.707 1.00 39.22 102 ALA A C 1
ATOM 730 O O . ALA A 1 102 ? 14.346 37.325 -7.612 1.00 39.22 102 ALA A O 1
ATOM 731 N N . THR A 1 103 ? 13.403 39.232 -6.982 1.00 49.50 103 THR A N 1
ATOM 732 C CA . THR A 1 103 ? 13.499 39.841 -8.317 1.00 49.50 103 THR A CA 1
ATOM 733 C C . THR A 1 103 ? 14.884 40.468 -8.470 1.00 49.50 103 THR A C 1
ATOM 735 O O . THR A 1 103 ? 15.002 41.690 -8.463 1.00 49.50 103 THR A O 1
ATOM 738 N N . ARG A 1 104 ? 15.952 39.664 -8.537 1.00 40.88 104 ARG A N 1
ATOM 739 C CA . ARG A 1 104 ? 17.294 40.135 -8.911 1.00 40.88 104 ARG A CA 1
ATOM 740 C C . ARG A 1 104 ? 18.047 39.033 -9.657 1.00 40.88 104 ARG A C 1
ATOM 742 O O . ARG A 1 104 ? 18.325 37.983 -9.100 1.00 40.88 104 ARG A O 1
ATOM 749 N N . SER A 1 105 ? 18.300 39.329 -10.929 1.00 39.78 105 SER A N 1
ATOM 750 C CA . SER A 1 105 ? 19.269 38.775 -11.877 1.00 39.78 105 SER A CA 1
ATOM 751 C C . SER A 1 105 ? 20.217 37.664 -11.416 1.00 39.78 105 SER A C 1
ATOM 753 O O . SER A 1 105 ? 20.954 37.835 -10.452 1.00 39.78 105 SER A O 1
ATOM 755 N N . GLY A 1 106 ? 20.366 36.650 -12.275 1.00 38.59 106 GLY A N 1
ATOM 756 C CA . GLY A 1 106 ? 21.648 35.967 -12.472 1.00 38.59 106 GLY A CA 1
ATOM 757 C C . GLY A 1 106 ? 21.612 34.447 -12.337 1.00 38.59 106 GLY A C 1
ATOM 758 O O . GLY A 1 106 ? 21.354 33.932 -11.265 1.00 38.59 106 GLY A O 1
ATOM 759 N N . VAL A 1 107 ? 21.932 33.780 -13.452 1.00 42.19 107 VAL A N 1
ATOM 760 C CA . VAL A 1 107 ? 22.777 32.578 -13.601 1.00 42.19 107 VAL A CA 1
ATOM 761 C C . VAL A 1 107 ? 22.626 31.399 -12.620 1.00 42.19 107 VAL A C 1
ATOM 763 O O . VAL A 1 107 ? 22.803 31.522 -11.417 1.00 42.19 107 VAL A O 1
ATOM 766 N N . GLY A 1 108 ? 22.486 30.191 -13.178 1.00 35.91 108 GLY A N 1
ATOM 767 C CA . GLY A 1 108 ? 22.968 28.979 -12.507 1.00 35.91 108 GLY A CA 1
ATOM 768 C C . GLY A 1 108 ? 22.103 27.750 -12.735 1.00 35.91 108 GLY A C 1
ATOM 769 O O . GLY A 1 108 ? 21.162 27.500 -11.990 1.00 35.91 108 GLY A O 1
ATOM 770 N N . GLY A 1 109 ? 22.453 26.947 -13.742 1.00 50.28 109 GLY A N 1
ATOM 771 C CA . GLY A 1 109 ? 21.979 25.570 -13.830 1.00 50.28 109 GLY A CA 1
ATOM 772 C C . GLY A 1 109 ? 22.451 24.777 -12.611 1.00 50.28 109 GLY A C 1
ATOM 773 O O . GLY A 1 109 ? 23.633 24.788 -12.279 1.00 50.28 109 GLY A O 1
ATOM 774 N N . SER A 1 110 ? 21.530 24.092 -11.941 1.00 49.81 110 SER A N 1
ATOM 775 C CA . SER A 1 110 ? 21.841 23.234 -10.797 1.00 49.81 110 SER A CA 1
ATOM 776 C C . SER A 1 110 ? 21.774 21.777 -11.245 1.00 49.81 110 SER A C 1
ATOM 778 O O . SER A 1 110 ? 20.736 21.124 -11.157 1.00 49.81 110 SER A O 1
ATOM 780 N N . GLY A 1 111 ? 22.888 21.283 -11.786 1.00 46.31 111 GLY A N 1
ATOM 781 C CA . GLY A 1 111 ? 23.138 19.853 -11.910 1.00 46.31 111 GLY A CA 1
ATOM 782 C C . GLY A 1 111 ? 23.411 19.277 -10.524 1.00 46.31 111 GLY A C 1
ATOM 783 O O . GLY A 1 111 ? 24.411 19.612 -9.896 1.00 46.31 111 GLY A O 1
ATOM 784 N N . SER A 1 112 ? 22.523 18.424 -10.030 1.00 49.28 112 SER A N 1
ATOM 785 C CA . SER A 1 112 ? 22.731 17.648 -8.809 1.00 49.28 112 SER A CA 1
ATOM 786 C C . SER A 1 112 ? 23.593 16.421 -9.125 1.00 49.28 112 SER A C 1
ATOM 788 O O . SER A 1 112 ? 23.094 15.316 -9.320 1.00 49.28 112 SER A O 1
ATOM 790 N N . GLY A 1 113 ? 24.908 16.635 -9.216 1.00 44.41 113 GLY A N 1
ATOM 791 C CA . GLY A 1 113 ? 25.903 15.566 -9.166 1.00 44.41 113 GLY A CA 1
ATOM 792 C C . GLY A 1 113 ? 26.078 15.101 -7.722 1.00 44.41 113 GLY A C 1
ATOM 793 O O . GLY A 1 113 ? 26.591 15.849 -6.893 1.00 44.41 113 GLY A O 1
ATOM 794 N N . SER A 1 114 ? 25.631 13.886 -7.403 1.00 47.09 114 SER A N 1
ATOM 795 C CA . SER A 1 114 ? 25.935 13.245 -6.123 1.00 47.09 114 SER A CA 1
ATOM 796 C C . SER A 1 114 ? 27.389 12.776 -6.141 1.00 47.09 114 SER A C 1
ATOM 798 O O . SER A 1 114 ? 27.718 11.801 -6.819 1.00 47.09 114 SER A O 1
ATOM 800 N N . GLY A 1 115 ? 28.252 13.497 -5.426 1.00 41.06 115 GLY A N 1
ATOM 801 C CA . GLY A 1 115 ? 29.615 13.072 -5.140 1.00 41.06 115 GLY A CA 1
ATOM 802 C C . GLY A 1 115 ? 29.607 11.734 -4.408 1.00 41.06 115 GLY A C 1
ATOM 803 O O . GLY A 1 115 ? 28.985 11.592 -3.358 1.00 41.06 115 GLY A O 1
ATOM 804 N N . ILE A 1 116 ? 30.270 10.753 -5.009 1.00 56.50 116 ILE A N 1
ATOM 805 C CA . ILE A 1 116 ? 30.720 9.542 -4.334 1.00 56.50 116 ILE A CA 1
ATOM 806 C C . ILE A 1 116 ? 31.825 9.955 -3.357 1.00 56.50 116 ILE A C 1
ATOM 808 O O . ILE A 1 116 ? 32.880 10.435 -3.764 1.00 56.50 116 ILE A O 1
ATOM 812 N N . ASP A 1 117 ? 31.523 9.853 -2.069 1.00 49.22 117 ASP A N 1
ATOM 813 C CA . ASP A 1 117 ? 32.476 10.026 -0.980 1.00 49.22 117 ASP A CA 1
ATOM 814 C C . ASP A 1 117 ? 33.463 8.851 -1.009 1.00 49.22 117 ASP A C 1
ATOM 816 O O . ASP A 1 117 ? 33.096 7.693 -0.801 1.00 49.22 117 ASP A O 1
ATOM 820 N N . SER A 1 118 ? 34.709 9.146 -1.370 1.00 53.25 118 SER A N 1
ATOM 821 C CA . SER A 1 118 ? 35.829 8.210 -1.321 1.00 53.25 118 SER A CA 1
ATOM 822 C C . SER A 1 118 ? 36.360 8.152 0.113 1.00 53.25 118 SER A C 1
ATOM 824 O O . SER A 1 118 ? 37.343 8.816 0.434 1.00 53.25 118 SER A O 1
ATOM 826 N N . GLY A 1 119 ? 35.695 7.380 0.971 1.00 48.75 119 GLY A N 1
ATOM 827 C CA . GLY A 1 119 ? 36.106 7.122 2.352 1.00 48.75 119 GLY A CA 1
ATOM 828 C C . GLY A 1 119 ? 36.869 5.801 2.509 1.00 48.75 119 GLY A C 1
ATOM 829 O O . GLY A 1 119 ? 36.265 4.737 2.562 1.00 48.75 119 GLY A O 1
ATOM 830 N N . GLU A 1 120 ? 38.198 5.911 2.559 1.00 46.16 120 GLU A N 1
ATOM 831 C CA . GLU A 1 120 ? 39.118 5.223 3.485 1.00 46.16 120 GLU A CA 1
ATOM 832 C C . GLU A 1 120 ? 38.998 3.692 3.684 1.00 46.16 120 GLU A C 1
ATOM 834 O O . GLU A 1 120 ? 38.196 3.175 4.460 1.00 46.16 120 GLU A O 1
ATOM 839 N N . ALA A 1 121 ? 39.897 2.954 3.023 1.00 51.22 121 ALA A N 1
ATOM 840 C CA . ALA A 1 121 ? 40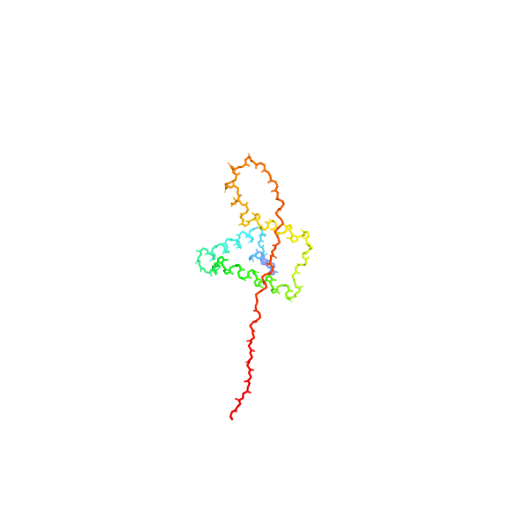.136 1.534 3.254 1.00 51.22 121 ALA A CA 1
ATOM 841 C C . ALA A 1 121 ? 40.838 1.310 4.609 1.00 51.22 121 ALA A C 1
ATOM 843 O O . ALA A 1 121 ? 42.024 1.604 4.757 1.00 51.22 121 ALA A O 1
ATOM 844 N N . ALA A 1 122 ? 40.117 0.753 5.583 1.00 56.16 122 ALA A N 1
ATOM 845 C CA . ALA A 1 122 ? 40.704 0.224 6.809 1.00 56.16 122 ALA A CA 1
ATOM 846 C C . ALA A 1 122 ? 41.459 -1.083 6.504 1.00 56.16 122 ALA A C 1
ATOM 848 O O . ALA A 1 122 ? 40.871 -2.064 6.047 1.00 56.16 122 ALA A O 1
ATOM 849 N N . ALA A 1 123 ? 42.769 -1.086 6.749 1.00 55.75 123 ALA A N 1
ATOM 850 C CA . ALA A 1 123 ? 43.590 -2.288 6.761 1.00 55.75 123 ALA A CA 1
ATOM 851 C C . ALA A 1 123 ? 43.362 -3.047 8.080 1.00 55.75 123 ALA A C 1
ATOM 853 O O . ALA A 1 123 ? 43.771 -2.574 9.137 1.00 55.75 123 ALA A O 1
ATOM 854 N N . ASP A 1 124 ? 42.727 -4.217 8.012 1.00 54.88 124 ASP A N 1
ATOM 855 C CA . ASP A 1 124 ? 42.698 -5.202 9.097 1.00 54.88 124 ASP A CA 1
ATOM 856 C C . ASP A 1 124 ? 43.657 -6.344 8.736 1.00 54.88 124 ASP A C 1
ATOM 858 O O . ASP A 1 124 ? 43.351 -7.215 7.921 1.00 54.88 124 ASP A O 1
ATOM 862 N N . ALA A 1 125 ? 44.873 -6.279 9.276 1.00 56.12 125 ALA A N 1
ATOM 863 C CA . ALA A 1 125 ? 45.876 -7.330 9.163 1.00 56.12 125 ALA A CA 1
ATOM 864 C C . ALA A 1 125 ? 45.797 -8.231 10.405 1.00 56.12 125 ALA A C 1
ATOM 866 O O . ALA A 1 125 ? 46.510 -8.019 11.383 1.00 56.12 125 ALA A O 1
ATOM 867 N N . GLY A 1 126 ? 44.915 -9.232 10.365 1.00 48.84 126 GLY A N 1
ATOM 868 C CA . GLY A 1 126 ? 44.879 -10.332 11.329 1.00 48.84 126 GLY A CA 1
ATOM 869 C C . GLY A 1 126 ? 45.791 -11.478 10.884 1.00 48.84 126 GLY A C 1
ATOM 870 O O . GLY A 1 126 ? 45.420 -12.248 10.000 1.00 48.84 126 GLY A O 1
ATOM 871 N N . GLY A 1 127 ? 46.986 -11.573 11.476 1.00 50.50 127 GLY A N 1
ATOM 872 C CA . GLY A 1 127 ? 47.946 -12.666 11.291 1.00 50.50 127 GLY A CA 1
ATOM 873 C C . GLY A 1 127 ? 48.033 -13.561 12.531 1.00 50.50 127 GLY A C 1
ATOM 874 O O . GLY A 1 127 ? 48.348 -13.087 13.616 1.00 50.50 127 GLY A O 1
ATOM 875 N N . ASP A 1 128 ? 47.724 -14.836 12.313 1.00 62.06 128 ASP A N 1
ATOM 876 C CA . ASP A 1 128 ? 47.741 -16.017 13.187 1.00 62.06 128 ASP A CA 1
ATOM 877 C C . ASP A 1 128 ? 49.157 -16.369 13.677 1.00 62.06 128 ASP A C 1
ATOM 879 O O . ASP A 1 128 ? 50.005 -16.641 12.835 1.00 62.06 128 ASP A O 1
ATOM 883 N N . GLU A 1 129 ? 49.400 -16.451 14.994 1.00 51.81 129 GLU A N 1
ATOM 884 C CA . GLU A 1 129 ? 50.462 -17.302 15.559 1.00 51.81 129 GLU A CA 1
ATOM 885 C C . GLU A 1 129 ? 49.997 -17.958 16.869 1.00 51.81 129 GLU A C 1
ATOM 887 O O . GLU A 1 129 ? 49.477 -17.320 17.786 1.00 51.81 129 GLU A O 1
ATOM 892 N N . ARG A 1 130 ? 50.142 -19.282 16.873 1.00 60.00 130 ARG A N 1
ATOM 893 C CA . ARG A 1 130 ? 49.737 -20.253 17.889 1.00 60.00 130 ARG A CA 1
ATOM 894 C C . ARG A 1 130 ? 50.853 -20.454 18.915 1.00 60.00 130 ARG A C 1
ATOM 896 O O . ARG A 1 130 ? 52.020 -20.240 18.592 1.00 60.00 130 ARG A O 1
ATOM 903 N N . GLU A 1 131 ? 50.489 -20.988 20.077 1.00 55.00 131 GLU A N 1
ATOM 904 C CA . GLU A 1 131 ? 51.374 -21.832 20.895 1.00 55.00 131 GLU A CA 1
ATOM 905 C C . GLU A 1 131 ? 50.980 -23.305 20.700 1.00 55.00 131 GLU A C 1
ATOM 907 O O . GLU A 1 131 ? 49.756 -23.575 20.592 1.00 55.00 131 GLU A O 1
#

pLDDT: mean 70.05, std 18.66, range [35.91, 95.5]

Organism: NCBI:txid1781167

Radius of gyration: 32.55 Å; chains: 1; bounding box: 112×88×40 Å

Foldseek 3Di:
DDDDPDPPDDPDPDDPPCDDLVSDDPVVSVVVVVVVVVVCVVVVVDDDADPVRVVVVVVVVQVVCVVVVVDDDDDPVRVVVVVVVVCVVPDPPPPPPDPPDDPDDDDDDDDPDDDDDPDDDDDDDDDDDDD

Sequence (131 aa):
MASGKDGDQGGPRGGTSRRGFASMDPERQRAIASKGGKAAHQSGNAHEFTPEEARRAGSKGGKAAHERGTAHEFTSEEARRAGRKGGEASGGGRGRTDAAHATRSGVGGSGSGSGIDSGEAAADAGGDERE

Secondary structure (DSSP, 8-state):
------------S----S-SGGGS-HHHHHHHHHHHHHHHHHTT-SPPPPHHHHHHHHHHHHHHHHHTT-S----HHHHHHHHHHHHHHHTTTSSSSS---------------------------------